Protein AF-A0A7L4QRA9-F1 (afdb_monomer_lite)

Foldseek 3Di:
DDWDAQQFWTKDFDWDDDPFFIATDDMDIDDDDDPPPPCSVVSSVLVNVLNRQFTGWDDDPQKIWTANPPPGTRDIDGHD

Secondary structure (DSSP, 8-state):
-EEEE-SSSEEEEEEEEETTEEEEEEEEE------SSTTHHHHHHHHHHHHHH--EEEEETTEEEEEETTTEEEEEEE--

Structure (mmCIF, N/CA/C/O backbone):
data_AF-A0A7L4QRA9-F1
#
_entry.id   AF-A0A7L4QRA9-F1
#
loop_
_atom_site.group_PDB
_atom_site.id
_atom_site.type_symbol
_atom_site.label_atom_id
_atom_site.label_alt_id
_atom_site.label_comp_id
_atom_site.label_asym_id
_atom_site.label_entity_id
_atom_site.label_seq_id
_atom_site.pdbx_PDB_ins_code
_atom_site.Cartn_x
_atom_site.Cartn_y
_atom_site.Cartn_z
_atom_site.occupancy
_atom_site.B_iso_or_equiv
_atom_site.auth_seq_id
_atom_site.auth_comp_id
_atom_site.auth_asym_id
_atom_site.auth_atom_id
_atom_site.pdbx_PDB_model_num
ATOM 1 N N . ARG A 1 1 ? -5.858 -10.954 5.724 1.00 93.44 1 ARG A N 1
ATOM 2 C CA . ARG A 1 1 ? -4.575 -10.886 4.975 1.00 93.44 1 ARG A CA 1
ATOM 3 C C . ARG A 1 1 ? -4.776 -9.933 3.815 1.00 93.44 1 ARG A C 1
ATOM 5 O O . ARG A 1 1 ? -5.814 -10.030 3.179 1.00 93.44 1 ARG A O 1
ATO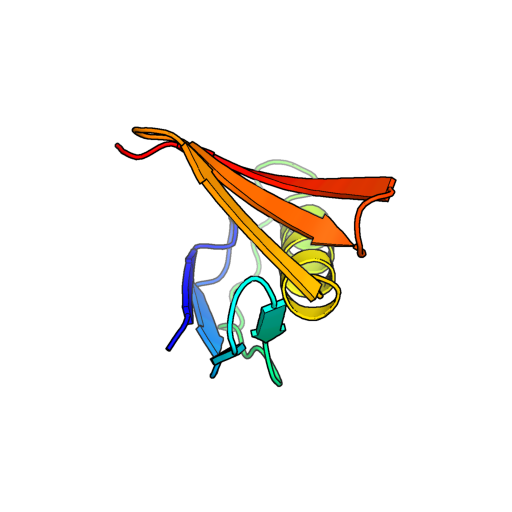M 12 N N . VAL A 1 2 ? -3.825 -9.038 3.566 1.00 96.94 2 VAL A N 1
ATOM 13 C CA . VAL A 1 2 ? -3.798 -8.192 2.367 1.00 96.94 2 VAL A CA 1
ATOM 14 C C . VAL A 1 2 ? -2.812 -8.804 1.375 1.00 96.94 2 VAL A C 1
ATOM 16 O O . VAL A 1 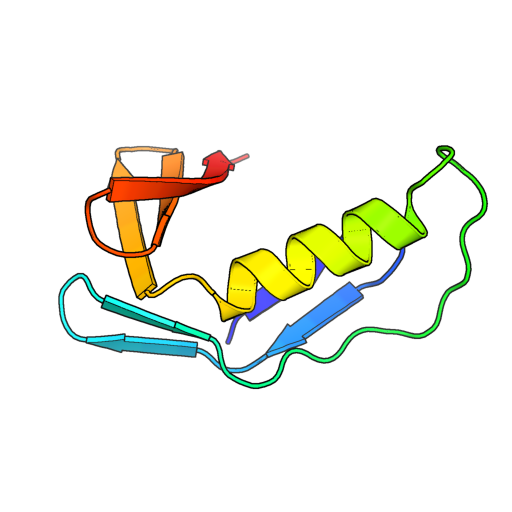2 ? -1.788 -9.355 1.788 1.00 96.94 2 VAL A O 1
ATOM 19 N N . SER A 1 3 ? -3.142 -8.772 0.092 1.00 97.81 3 SER A N 1
ATOM 20 C CA . SER A 1 3 ? -2.253 -9.195 -0.987 1.00 97.81 3 SER A CA 1
ATOM 21 C C . SER A 1 3 ? -2.717 -8.617 -2.311 1.00 97.81 3 SER A C 1
ATOM 23 O O . SER A 1 3 ? -3.917 -8.422 -2.494 1.00 97.81 3 SER A O 1
ATOM 25 N N . GLY A 1 4 ? -1.788 -8.429 -3.237 1.00 97.50 4 GLY A N 1
ATOM 26 C CA . GLY A 1 4 ? -2.077 -7.946 -4.581 1.00 97.50 4 GLY A CA 1
ATOM 27 C C . GLY A 1 4 ? -0.798 -7.774 -5.387 1.00 97.50 4 GLY A C 1
ATOM 28 O O . GLY A 1 4 ? 0.256 -8.280 -5.001 1.00 97.50 4 GLY A O 1
ATOM 29 N N . ASN A 1 5 ? -0.898 -7.037 -6.487 1.00 97.06 5 ASN A N 1
ATOM 30 C CA . ASN A 1 5 ? 0.240 -6.632 -7.297 1.00 97.06 5 ASN A CA 1
ATOM 31 C C . ASN A 1 5 ? 0.457 -5.122 -7.136 1.00 97.06 5 ASN A C 1
ATOM 33 O O . ASN A 1 5 ? -0.493 -4.348 -7.223 1.00 97.06 5 ASN A O 1
ATOM 37 N N . ALA A 1 6 ? 1.695 -4.717 -6.873 1.00 97.12 6 ALA A N 1
ATOM 38 C CA . ALA A 1 6 ? 2.082 -3.329 -6.636 1.00 97.12 6 ALA A CA 1
ATOM 39 C C . ALA A 1 6 ? 2.668 -2.648 -7.892 1.00 97.12 6 ALA A C 1
ATOM 41 O O . ALA A 1 6 ? 3.330 -1.617 -7.797 1.00 97.12 6 ALA A O 1
ATOM 42 N N . GLY A 1 7 ? 2.442 -3.223 -9.077 1.00 95.38 7 GLY A N 1
ATOM 43 C CA . GLY A 1 7 ? 2.947 -2.752 -10.366 1.00 95.38 7 GLY A CA 1
ATOM 44 C C . GLY A 1 7 ? 3.989 -3.697 -10.962 1.00 95.38 7 GLY A C 1
ATOM 45 O O . GLY A 1 7 ? 3.789 -4.206 -12.061 1.00 95.38 7 GLY A O 1
ATOM 46 N N . CYS A 1 8 ? 5.090 -3.949 -10.246 1.00 97.56 8 CYS A N 1
ATOM 47 C CA . CYS A 1 8 ? 6.111 -4.923 -10.654 1.00 97.56 8 CYS A CA 1
ATOM 48 C C . CYS A 1 8 ? 6.030 -6.195 -9.806 1.00 97.56 8 CYS A C 1
ATOM 50 O O . CYS A 1 8 ? 5.942 -7.308 -10.340 1.00 97.56 8 CYS A O 1
ATOM 52 N N . ASN A 1 9 ? 6.023 -6.029 -8.483 1.00 98.56 9 ASN A N 1
ATOM 53 C CA . ASN A 1 9 ? 6.036 -7.131 -7.537 1.00 98.56 9 ASN A CA 1
ATOM 54 C C . ASN A 1 9 ? 4.668 -7.473 -6.970 1.00 98.56 9 ASN A C 1
ATOM 56 O O . ASN A 1 9 ? 3.793 -6.628 -6.782 1.00 98.56 9 ASN A O 1
ATOM 60 N N . ASP A 1 10 ? 4.525 -8.751 -6.645 1.00 98.50 10 ASP A N 1
ATOM 61 C CA . ASP A 1 10 ? 3.408 -9.235 -5.854 1.00 98.50 10 ASP A CA 1
ATOM 62 C C . ASP A 1 10 ? 3.721 -8.981 -4.378 1.00 98.50 10 ASP A C 1
ATOM 64 O O . ASP A 1 10 ? 4.857 -9.171 -3.940 1.00 98.50 10 ASP A O 1
ATOM 68 N N . TYR A 1 11 ? 2.727 -8.546 -3.606 1.00 98.56 11 TYR A N 1
ATOM 69 C CA . TYR A 1 11 ? 2.885 -8.205 -2.195 1.00 98.56 11 TYR A CA 1
ATOM 70 C C . TYR A 1 11 ? 1.895 -8.957 -1.313 1.00 98.56 11 TYR A C 1
ATOM 72 O O . TYR A 1 11 ? 0.829 -9.407 -1.749 1.00 98.56 11 TYR A O 1
ATOM 80 N N . PHE A 1 12 ? 2.243 -9.094 -0.037 1.00 98.50 12 PHE A N 1
ATOM 81 C CA . PHE A 1 12 ? 1.380 -9.706 0.961 1.00 98.50 12 PHE A CA 1
ATOM 82 C C . PHE A 1 12 ? 1.722 -9.247 2.378 1.00 98.50 12 PHE A C 1
ATOM 84 O O . PHE A 1 12 ? 2.866 -8.949 2.708 1.00 98.50 12 PHE A O 1
ATOM 91 N N . GLY A 1 13 ? 0.711 -9.233 3.244 1.00 97.50 13 GLY A N 1
ATOM 92 C CA . GLY A 1 13 ? 0.872 -8.863 4.645 1.00 97.50 13 GLY A CA 1
ATOM 93 C C . GLY A 1 13 ? -0.343 -9.205 5.502 1.00 97.50 13 GLY A C 1
ATOM 94 O O . GLY A 1 13 ? -1.417 -9.595 5.023 1.00 97.50 13 GLY A O 1
ATOM 95 N N . SER A 1 14 ? -0.181 -9.058 6.811 1.00 97.94 14 SER A N 1
ATOM 96 C CA . SER A 1 14 ? -1.291 -9.126 7.761 1.00 97.94 14 SER A CA 1
ATOM 97 C C . SER A 1 14 ? -1.954 -7.761 7.912 1.00 97.94 14 SER A C 1
ATOM 99 O O . SER A 1 14 ? -1.269 -6.743 7.893 1.00 97.94 14 SER A O 1
ATOM 101 N N . TYR A 1 15 ? -3.261 -7.748 8.153 1.00 98.06 15 TYR A N 1
ATOM 102 C CA . TYR A 1 15 ? -3.962 -6.554 8.617 1.00 98.06 15 TYR A CA 1
ATOM 103 C C . TYR A 1 15 ? -4.885 -6.917 9.779 1.00 98.06 15 TYR A C 1
ATOM 105 O O . TYR A 1 15 ? -5.276 -8.081 9.922 1.00 98.06 15 TYR A O 1
ATOM 113 N N . ARG A 1 16 ? -5.245 -5.917 10.579 1.00 98.12 16 ARG A N 1
ATOM 114 C CA . ARG A 1 16 ? -6.317 -5.981 11.577 1.00 98.12 16 ARG A CA 1
ATOM 115 C C . ARG A 1 16 ? -7.307 -4.851 11.328 1.00 98.12 16 ARG A C 1
ATOM 117 O O . ARG A 1 16 ? -6.913 -3.796 10.838 1.00 98.12 16 ARG A O 1
ATOM 124 N N . ILE A 1 17 ? -8.571 -5.098 11.651 1.00 97.25 17 ILE A N 1
ATOM 125 C CA . ILE A 1 17 ? -9.647 -4.107 11.599 1.00 97.25 17 ILE A CA 1
ATOM 126 C C . ILE A 1 17 ? -10.320 -4.075 12.964 1.00 97.25 17 ILE A C 1
ATOM 128 O O . ILE A 1 17 ? -10.674 -5.127 13.496 1.00 97.25 17 ILE A O 1
ATOM 132 N N . GLU A 1 18 ? -10.518 -2.872 13.491 1.00 96.62 18 GLU A N 1
ATOM 133 C CA . GLU A 1 18 ? -11.248 -2.623 14.732 1.00 96.62 18 GLU A CA 1
ATOM 134 C C . GLU A 1 18 ? -12.153 -1.401 14.534 1.00 96.62 18 GLU A C 1
ATOM 136 O O . GLU A 1 18 ? -11.693 -0.263 14.430 1.00 96.62 18 GLU A O 1
ATOM 141 N N . GLY A 1 19 ? -13.463 -1.637 14.412 1.00 94.38 19 GLY A N 1
ATOM 142 C CA . GLY A 1 19 ? -14.409 -0.591 14.020 1.00 94.38 19 GLY A CA 1
ATOM 143 C C . GLY A 1 19 ? -14.077 -0.021 12.635 1.00 94.38 19 GLY A C 1
ATOM 144 O O . GLY A 1 19 ? -13.981 -0.768 11.667 1.00 94.38 19 GLY A O 1
ATOM 145 N N . GLY A 1 20 ? -13.902 1.301 12.548 1.00 93.69 20 GLY A N 1
ATOM 146 C CA . GLY A 1 20 ? -13.490 2.007 11.323 1.00 93.69 20 GLY A CA 1
ATOM 147 C C . GLY A 1 20 ? -11.975 2.186 11.170 1.00 93.69 20 GLY A C 1
ATOM 148 O O . GLY A 1 20 ? -11.537 2.987 10.342 1.00 93.69 20 GLY A O 1
ATOM 149 N N . LEU A 1 21 ? -11.176 1.514 12.004 1.00 96.88 21 LEU A N 1
ATOM 150 C CA . LEU A 1 21 ? -9.717 1.559 11.948 1.00 96.88 21 LEU A CA 1
ATOM 151 C C . LEU A 1 21 ? -9.173 0.333 11.220 1.00 96.88 21 LEU A C 1
ATOM 153 O O . LEU A 1 21 ? -9.709 -0.771 11.342 1.00 96.88 21 LEU A O 1
ATOM 157 N N . ILE A 1 22 ? -8.072 0.532 10.508 1.00 97.56 22 ILE A N 1
ATOM 158 C CA . ILE A 1 22 ? -7.277 -0.530 9.901 1.00 97.56 22 ILE A CA 1
ATOM 159 C C . ILE A 1 22 ? -5.824 -0.354 10.331 1.00 97.56 22 ILE A C 1
ATOM 161 O O . ILE A 1 22 ? -5.330 0.760 10.441 1.00 97.56 22 ILE A O 1
ATOM 165 N N . SER A 1 23 ? -5.140 -1.463 10.587 1.00 97.94 23 SER A N 1
ATOM 166 C CA . SER A 1 23 ? -3.691 -1.481 10.762 1.00 97.94 23 SER A CA 1
ATOM 167 C C . SER A 1 23 ? -3.118 -2.557 9.860 1.00 97.94 23 SER A C 1
ATOM 169 O O . SER A 1 23 ? -3.468 -3.735 9.990 1.00 97.94 23 SER A O 1
ATOM 171 N N . ILE A 1 24 ? -2.259 -2.148 8.930 1.00 98.12 24 ILE A N 1
ATOM 172 C CA . ILE A 1 24 ? -1.519 -3.051 8.054 1.00 98.12 24 ILE A CA 1
ATOM 173 C C . ILE A 1 24 ? -0.126 -3.235 8.654 1.00 98.12 24 ILE A C 1
ATOM 175 O O . ILE A 1 24 ? 0.577 -2.272 8.939 1.00 98.12 24 ILE A O 1
ATOM 179 N N . GLY A 1 25 ? 0.242 -4.491 8.911 1.00 95.81 25 GLY A N 1
ATOM 180 C CA . GLY A 1 25 ? 1.537 -4.836 9.495 1.00 95.81 25 GLY A CA 1
ATOM 181 C C . GLY A 1 25 ? 2.678 -4.737 8.483 1.00 95.81 25 GLY A C 1
ATOM 182 O O . GLY A 1 25 ? 2.574 -4.085 7.446 1.00 95.81 25 GLY A O 1
ATOM 183 N N . SER A 1 26 ? 3.778 -5.438 8.758 1.00 96.50 26 SER A N 1
ATOM 184 C CA . SER A 1 26 ? 4.863 -5.587 7.785 1.00 96.50 26 SER A CA 1
ATOM 185 C C . SER A 1 26 ? 4.332 -6.166 6.472 1.00 96.50 26 SER A C 1
ATOM 187 O O . SER A 1 26 ? 3.683 -7.217 6.465 1.00 96.50 26 SER A O 1
ATOM 189 N N . VAL A 1 27 ? 4.605 -5.463 5.375 1.00 97.81 27 VAL A N 1
ATOM 190 C CA . VAL A 1 27 ? 4.296 -5.915 4.022 1.00 97.81 27 VAL A CA 1
ATOM 191 C C . VAL A 1 27 ? 5.578 -6.449 3.399 1.00 97.81 27 VAL A C 1
ATOM 193 O O . VAL A 1 27 ? 6.605 -5.778 3.419 1.00 97.81 27 VAL A O 1
ATOM 196 N N . ALA A 1 28 ? 5.515 -7.670 2.880 1.00 97.50 28 ALA A N 1
ATOM 197 C CA . ALA A 1 28 ? 6.572 -8.257 2.070 1.00 97.50 28 ALA A CA 1
ATOM 198 C C . ALA A 1 28 ? 6.186 -8.183 0.588 1.00 97.50 28 ALA A C 1
ATOM 200 O O . ALA A 1 28 ? 4.996 -8.209 0.256 1.00 97.50 28 ALA A O 1
ATOM 201 N N . SER A 1 29 ? 7.184 -8.136 -0.289 1.00 98.06 29 SER A N 1
ATOM 202 C CA . SER A 1 29 ? 7.022 -8.190 -1.742 1.00 98.06 29 SER A CA 1
ATOM 203 C C . SER A 1 29 ? 7.987 -9.198 -2.367 1.00 98.06 29 SER A C 1
ATOM 205 O O . SER A 1 29 ? 8.947 -9.641 -1.736 1.00 98.06 29 SER A O 1
ATOM 207 N N . THR A 1 30 ? 7.704 -9.617 -3.600 1.00 97.75 30 THR A N 1
ATOM 208 C CA . THR A 1 30 ? 8.673 -10.349 -4.427 1.00 97.75 30 THR A CA 1
ATOM 209 C C . THR A 1 30 ? 9.832 -9.437 -4.858 1.00 97.75 30 THR A C 1
ATOM 211 O O . THR A 1 30 ? 9.743 -8.221 -4.728 1.00 97.75 30 THR A O 1
ATOM 214 N N . GLU A 1 31 ? 10.909 -10.009 -5.402 1.00 95.00 31 GLU A N 1
ATOM 215 C CA . GLU A 1 31 ? 12.126 -9.273 -5.801 1.00 95.00 31 GLU A CA 1
ATOM 216 C C . GLU A 1 31 ? 12.338 -9.257 -7.330 1.00 95.00 31 GLU A C 1
ATOM 218 O O . GLU A 1 31 ? 13.420 -9.538 -7.846 1.00 95.00 31 GLU A O 1
ATOM 223 N N . LYS A 1 32 ? 11.287 -8.961 -8.098 1.00 97.38 32 LYS A N 1
ATOM 224 C CA . LYS A 1 32 ? 11.395 -8.651 -9.530 1.00 97.38 32 LYS A CA 1
ATOM 225 C C . LYS A 1 32 ? 11.940 -7.234 -9.694 1.00 97.38 32 LYS A C 1
ATOM 227 O O . LYS A 1 32 ? 11.623 -6.335 -8.916 1.00 97.38 32 LYS A O 1
ATOM 232 N N . TYR A 1 33 ? 12.709 -7.035 -10.759 1.00 96.62 33 TYR A N 1
ATOM 233 C CA . TYR A 1 33 ? 13.203 -5.725 -11.158 1.00 96.62 33 TYR A CA 1
ATOM 234 C C . TYR A 1 33 ? 12.626 -5.349 -12.524 1.00 96.62 33 TYR A C 1
ATOM 236 O O . TYR A 1 33 ? 13.002 -5.925 -13.546 1.00 96.62 33 TYR A O 1
ATOM 244 N N . CYS A 1 34 ? 11.690 -4.400 -12.536 1.00 97.38 34 CYS A N 1
ATOM 245 C CA . CYS A 1 34 ? 11.027 -3.932 -13.748 1.00 97.38 34 CYS A CA 1
ATOM 246 C C . CYS A 1 34 ? 11.553 -2.551 -14.148 1.00 97.38 34 CYS A C 1
ATOM 248 O O . CYS A 1 34 ? 11.656 -1.650 -13.320 1.00 97.38 34 CYS A O 1
ATOM 250 N N . LEU A 1 35 ? 11.846 -2.373 -15.437 1.00 96.00 35 LEU A N 1
ATOM 251 C CA . LEU A 1 35 ? 12.285 -1.091 -16.006 1.00 96.00 35 LEU A CA 1
ATOM 252 C C . LEU A 1 35 ? 11.156 -0.322 -16.704 1.00 96.00 35 LEU A C 1
ATOM 254 O O . LEU A 1 35 ? 11.314 0.857 -17.011 1.00 96.00 35 LEU A O 1
ATOM 258 N N . TRP A 1 36 ? 10.032 -0.987 -16.977 1.00 93.88 36 TRP A N 1
ATOM 259 C CA . TRP A 1 36 ? 8.882 -0.394 -17.646 1.00 93.88 36 TRP A CA 1
ATOM 260 C C . TRP A 1 36 ? 7.587 -0.710 -16.880 1.00 93.88 36 TRP A C 1
ATOM 262 O O . TRP A 1 36 ? 7.414 -1.857 -16.460 1.00 93.88 36 TRP A O 1
ATOM 272 N N . PRO A 1 37 ? 6.667 0.259 -16.727 1.00 95.31 37 PRO A N 1
ATOM 273 C CA . PRO A 1 37 ? 6.822 1.668 -17.103 1.00 95.31 37 PRO A CA 1
ATOM 274 C C . PRO A 1 37 ? 7.911 2.374 -16.279 1.00 95.31 37 PRO A C 1
ATOM 276 O O . PRO A 1 37 ? 8.293 1.911 -15.204 1.00 95.31 37 PRO A O 1
ATOM 279 N N . GLU A 1 38 ? 8.427 3.491 -16.791 1.00 97.38 38 GLU A N 1
ATOM 280 C CA . GLU A 1 38 ? 9.406 4.302 -16.060 1.00 97.38 38 GLU A CA 1
ATOM 281 C C . GLU A 1 38 ? 8.854 4.686 -14.675 1.00 97.38 38 GLU A C 1
ATOM 283 O O . GLU A 1 38 ? 7.684 5.058 -14.528 1.00 97.38 38 GLU A O 1
ATOM 288 N N . GLY A 1 39 ? 9.692 4.539 -13.647 1.00 97.25 39 GLY A N 1
ATOM 289 C CA . GLY A 1 39 ? 9.318 4.795 -12.256 1.00 97.25 39 GLY A CA 1
ATOM 290 C C . GLY A 1 39 ? 8.458 3.706 -11.600 1.00 97.25 39 GLY A C 1
ATOM 291 O O . GLY A 1 39 ? 7.983 3.918 -10.488 1.00 97.25 39 GLY A O 1
ATOM 292 N N . VAL A 1 40 ? 8.247 2.538 -12.227 1.00 97.81 40 VAL A N 1
ATOM 293 C CA . VAL A 1 40 ? 7.425 1.457 -11.637 1.00 97.81 40 VAL A CA 1
ATOM 294 C C . VAL A 1 40 ? 7.925 1.010 -10.261 1.00 97.81 40 VAL A C 1
ATOM 296 O O . VAL A 1 40 ? 7.119 0.857 -9.349 1.00 97.81 40 VAL A O 1
ATOM 299 N N . MET A 1 41 ? 9.243 0.884 -10.080 1.00 97.94 41 MET A N 1
ATOM 300 C CA . MET A 1 41 ? 9.831 0.476 -8.797 1.00 97.94 41 MET A CA 1
ATOM 301 C C . MET A 1 41 ? 9.622 1.530 -7.698 1.00 97.94 41 MET A C 1
ATOM 303 O O . MET A 1 41 ? 9.395 1.184 -6.542 1.00 97.94 41 MET A O 1
ATOM 307 N N . GLU A 1 42 ? 9.664 2.819 -8.046 1.00 97.81 42 GLU A N 1
ATOM 308 C CA . GLU A 1 42 ? 9.399 3.909 -7.098 1.00 97.81 42 GLU A CA 1
ATOM 309 C C . GLU A 1 42 ? 7.922 3.927 -6.688 1.00 97.81 42 GLU A C 1
ATOM 311 O O . GLU A 1 42 ? 7.604 3.995 -5.501 1.00 97.81 42 GLU A O 1
ATOM 316 N N . ARG A 1 43 ? 7.013 3.799 -7.664 1.00 97.31 43 ARG A N 1
ATOM 317 C CA . ARG A 1 43 ? 5.564 3.742 -7.418 1.00 97.31 43 ARG A CA 1
ATOM 318 C C . ARG A 1 43 ? 5.181 2.555 -6.546 1.00 97.31 43 ARG A C 1
ATOM 320 O O . ARG A 1 43 ? 4.347 2.718 -5.661 1.00 97.31 43 ARG A O 1
ATOM 327 N N . GLU A 1 44 ? 5.801 1.399 -6.773 1.00 98.19 44 GLU A N 1
ATOM 328 C CA . GLU A 1 44 ? 5.654 0.230 -5.910 1.00 98.19 44 GLU A CA 1
ATOM 329 C C . GLU A 1 44 ? 6.024 0.573 -4.461 1.00 98.19 44 GLU A C 1
ATOM 331 O O . GLU A 1 44 ? 5.212 0.370 -3.561 1.00 98.19 44 GLU A O 1
ATOM 336 N N . GLY A 1 45 ? 7.206 1.155 -4.231 1.00 97.50 45 GLY A N 1
ATOM 337 C CA . GLY A 1 45 ? 7.649 1.539 -2.888 1.00 97.50 45 GLY A CA 1
ATOM 338 C C . GLY A 1 45 ? 6.697 2.522 -2.200 1.00 97.50 45 GLY A C 1
ATOM 339 O O . GLY A 1 45 ? 6.324 2.315 -1.044 1.00 97.50 45 GLY A O 1
ATOM 340 N N . VAL A 1 46 ? 6.243 3.551 -2.924 1.00 97.69 46 VAL A N 1
ATOM 341 C CA . VAL A 1 46 ? 5.258 4.521 -2.417 1.00 97.69 46 VAL A CA 1
ATOM 342 C C . VAL A 1 46 ? 3.946 3.827 -2.058 1.00 97.69 46 VAL A C 1
ATOM 344 O O . VAL A 1 46 ? 3.425 4.027 -0.965 1.00 97.69 46 VAL A O 1
ATOM 347 N N . TYR A 1 47 ? 3.422 2.981 -2.943 1.00 98.06 47 TYR A N 1
ATOM 348 C CA . TYR A 1 47 ? 2.177 2.255 -2.713 1.00 98.06 47 TYR A CA 1
ATOM 349 C C . TYR A 1 47 ? 2.239 1.366 -1.462 1.00 98.06 47 TYR A C 1
ATOM 351 O O . TYR A 1 47 ? 1.335 1.412 -0.624 1.00 98.06 47 TYR A O 1
ATOM 359 N N . LEU A 1 48 ? 3.317 0.591 -1.303 1.00 98.12 48 LEU A N 1
ATOM 360 C CA . LEU A 1 48 ? 3.502 -0.278 -0.139 1.00 98.12 48 LEU A CA 1
ATOM 361 C C . LEU A 1 48 ? 3.644 0.531 1.158 1.00 98.12 48 LEU A C 1
ATOM 363 O O . LEU A 1 48 ? 3.071 0.141 2.175 1.00 98.12 48 LEU A O 1
ATOM 367 N N . GLY A 1 49 ? 4.332 1.677 1.116 1.00 97.38 49 GLY A N 1
ATOM 368 C CA . GLY A 1 49 ? 4.412 2.605 2.247 1.00 97.38 49 GLY A CA 1
ATOM 369 C C . GLY A 1 49 ? 3.042 3.159 2.646 1.00 97.38 49 GLY A C 1
A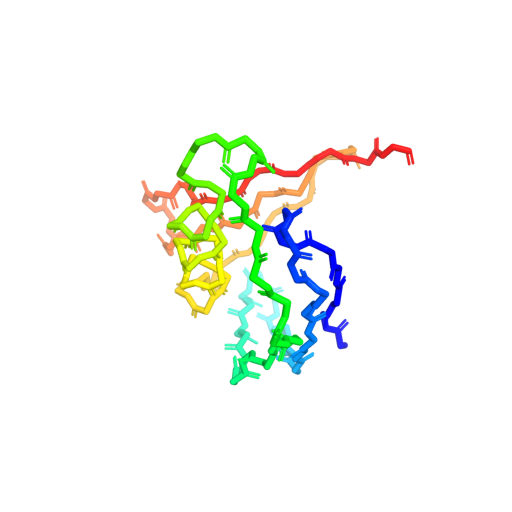TOM 370 O O . GLY A 1 49 ? 2.655 3.072 3.809 1.00 97.38 49 GLY A O 1
ATOM 371 N N . LEU A 1 50 ? 2.252 3.627 1.675 1.00 97.44 50 LEU A N 1
ATOM 372 C CA . LEU A 1 50 ? 0.903 4.155 1.916 1.00 97.44 50 LEU A CA 1
ATOM 373 C C . LEU A 1 50 ? -0.054 3.104 2.500 1.00 97.44 50 LEU A C 1
ATOM 375 O O . LEU A 1 50 ? -0.902 3.437 3.332 1.00 97.44 50 LEU A O 1
ATOM 379 N N . LEU A 1 51 ? 0.081 1.829 2.111 1.00 97.81 51 LEU A N 1
ATOM 380 C CA . LEU A 1 51 ? -0.669 0.742 2.747 1.00 97.81 51 LEU A CA 1
ATOM 381 C C . LEU A 1 51 ? -0.359 0.666 4.248 1.00 97.81 51 LEU A C 1
ATOM 383 O O . LEU A 1 51 ? -1.276 0.562 5.058 1.00 97.81 51 LEU A O 1
ATOM 387 N N . GLN A 1 52 ? 0.915 0.739 4.630 1.00 97.00 52 GLN A N 1
ATOM 388 C CA . GLN A 1 52 ? 1.329 0.657 6.035 1.00 97.00 52 GLN A CA 1
ATOM 389 C C . GLN A 1 52 ? 0.983 1.915 6.841 1.00 97.00 52 GLN A C 1
ATOM 391 O O . GLN A 1 52 ? 0.702 1.812 8.032 1.00 97.00 52 GLN A O 1
ATOM 396 N N . GLU A 1 53 ? 0.960 3.084 6.202 1.00 96.62 53 GLU A N 1
ATOM 397 C CA . GLU A 1 53 ? 0.533 4.343 6.823 1.00 96.62 53 GLU A CA 1
ATOM 398 C C . GLU A 1 53 ? -0.985 4.427 7.042 1.00 96.62 53 GLU A C 1
ATOM 400 O O . GLU A 1 53 ? -1.450 5.247 7.829 1.00 96.62 53 GLU A O 1
ATOM 405 N N . SER A 1 54 ? -1.779 3.597 6.365 1.00 97.38 54 SER A N 1
ATOM 406 C CA . SER A 1 54 ? -3.240 3.645 6.451 1.00 97.38 54 SER A CA 1
ATOM 407 C C . SER A 1 54 ? -3.739 3.309 7.859 1.00 97.38 54 SER A C 1
ATOM 409 O O . SER A 1 54 ? -3.448 2.238 8.390 1.00 97.38 54 SER A O 1
ATOM 411 N N . THR A 1 55 ? -4.546 4.201 8.442 1.00 97.56 55 THR A N 1
ATOM 412 C CA . THR A 1 55 ? -5.115 4.031 9.793 1.00 97.56 55 THR A CA 1
ATOM 413 C C . THR A 1 55 ? -6.633 3.884 9.795 1.00 97.56 55 THR A C 1
ATOM 415 O O . THR A 1 55 ? -7.210 3.353 10.747 1.00 97.56 55 THR A O 1
ATOM 418 N N . ARG A 1 56 ? -7.302 4.316 8.721 1.00 97.50 56 ARG A N 1
ATOM 419 C CA . ARG A 1 56 ? -8.749 4.180 8.521 1.00 97.50 56 ARG A CA 1
ATOM 420 C C . ARG A 1 56 ? -9.073 3.579 7.167 1.00 97.50 56 ARG A C 1
ATOM 422 O O . ARG A 1 56 ? -8.310 3.726 6.214 1.00 97.50 56 ARG A O 1
ATOM 429 N N . PHE A 1 57 ? -10.242 2.953 7.090 1.00 96.81 57 PHE A N 1
ATOM 430 C CA . PHE A 1 57 ? -10.829 2.508 5.836 1.00 96.81 57 PHE A CA 1
ATOM 431 C C . PHE A 1 57 ? -12.297 2.933 5.758 1.00 96.81 57 PHE A C 1
ATOM 433 O O . PHE A 1 57 ? -12.997 2.999 6.770 1.00 96.81 57 PHE A O 1
ATOM 440 N N . ASN A 1 58 ? -12.767 3.200 4.548 1.00 95.94 58 ASN A N 1
ATOM 441 C CA . ASN A 1 58 ? -14.173 3.405 4.243 1.00 95.94 58 ASN A CA 1
ATOM 442 C C . ASN A 1 58 ? -14.510 2.637 2.967 1.00 95.94 58 ASN A C 1
ATOM 444 O O . ASN A 1 58 ? -13.731 2.655 2.016 1.00 95.94 58 ASN A O 1
ATOM 448 N N . VAL A 1 59 ? -15.649 1.952 2.968 1.00 95.88 59 VAL A N 1
ATOM 449 C CA . VAL A 1 59 ? -16.169 1.273 1.783 1.00 95.88 59 VAL A CA 1
ATOM 450 C C . VAL A 1 59 ? -17.510 1.903 1.444 1.00 95.88 59 VAL A C 1
ATOM 452 O O . VAL A 1 59 ? -18.443 1.807 2.242 1.00 95.88 59 VAL A O 1
ATOM 455 N N . ASP A 1 60 ? -17.602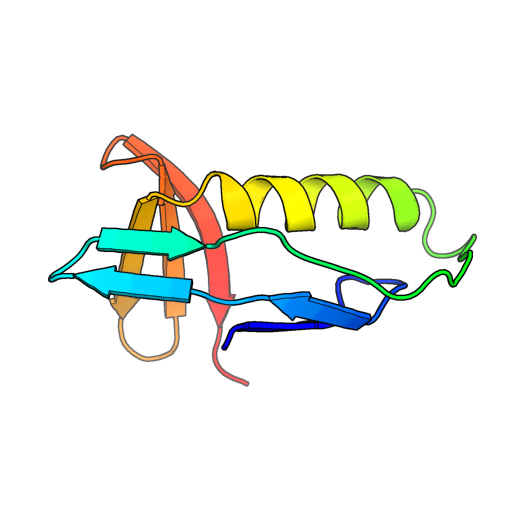 2.512 0.265 1.00 95.88 60 ASP A N 1
ATOM 456 C CA . ASP A 1 60 ? -18.849 3.024 -0.299 1.00 95.88 60 ASP A CA 1
ATOM 457 C C . ASP A 1 60 ? -19.093 2.380 -1.666 1.00 95.88 60 ASP A C 1
ATOM 459 O O . ASP A 1 60 ? -18.366 2.612 -2.631 1.00 95.88 60 ASP A O 1
ATOM 463 N N . ARG A 1 61 ? -20.133 1.542 -1.740 1.00 95.25 61 ARG A N 1
ATOM 464 C CA . ARG A 1 61 ? -20.488 0.716 -2.907 1.00 95.25 61 ARG A CA 1
ATOM 465 C C . ARG A 1 61 ? -19.305 -0.105 -3.430 1.00 95.25 61 ARG A C 1
ATOM 467 O O . ARG A 1 61 ? -19.010 -1.169 -2.892 1.00 95.25 61 ARG A O 1
ATOM 474 N N . ASP A 1 62 ? -18.673 0.393 -4.485 1.00 96.75 62 ASP A N 1
ATOM 475 C CA . ASP A 1 62 ? -17.598 -0.251 -5.224 1.00 96.75 62 ASP A CA 1
ATOM 476 C C . ASP A 1 62 ? -16.262 0.457 -4.990 1.00 96.75 62 ASP A C 1
ATOM 478 O O . ASP A 1 62 ? -15.291 0.128 -5.655 1.00 96.75 62 ASP A O 1
ATOM 482 N N . GLU A 1 63 ? -16.187 1.421 -4.071 1.00 97.12 63 GLU A N 1
ATOM 483 C CA . GLU A 1 63 ? -14.970 2.159 -3.755 1.00 97.12 63 GLU A CA 1
ATOM 484 C C . GLU A 1 63 ? -14.486 1.841 -2.336 1.00 97.12 63 GLU A C 1
ATOM 486 O O . GLU A 1 63 ? -15.247 1.904 -1.370 1.00 97.12 63 GLU A O 1
ATOM 491 N N . LEU A 1 64 ? -13.203 1.503 -2.210 1.00 97.00 64 LEU A N 1
ATOM 492 C CA . LEU A 1 64 ? -12.489 1.405 -0.940 1.00 97.00 64 LEU A CA 1
ATOM 493 C C . LEU A 1 64 ? -11.526 2.584 -0.841 1.00 97.00 64 LEU A C 1
ATOM 495 O O . LEU A 1 64 ? -10.610 2.709 -1.650 1.00 97.00 64 LEU A O 1
ATOM 499 N N . THR A 1 65 ? -11.685 3.397 0.194 1.00 97.38 65 THR A N 1
ATOM 500 C CA . THR A 1 65 ? -10.743 4.459 0.550 1.00 97.38 65 THR A CA 1
ATOM 501 C C . THR A 1 65 ? -9.958 4.064 1.793 1.00 97.38 65 THR A C 1
ATOM 503 O O . THR A 1 65 ? -10.549 3.680 2.802 1.00 97.38 65 THR A O 1
ATOM 506 N N . LEU A 1 66 ? -8.633 4.194 1.739 1.00 97.62 66 LEU A N 1
ATOM 507 C CA . LEU A 1 66 ? -7.743 4.134 2.894 1.00 97.62 66 LEU A CA 1
ATOM 508 C C . LEU A 1 66 ? -7.196 5.528 3.194 1.00 97.62 66 LEU A C 1
ATOM 510 O O . LEU A 1 66 ? -6.765 6.237 2.281 1.00 97.62 66 LEU A O 1
ATOM 514 N N . SER A 1 67 ? -7.184 5.904 4.469 1.00 97.62 67 SER A N 1
ATOM 515 C CA . SER A 1 67 ? -6.835 7.258 4.907 1.00 97.62 67 SER A CA 1
ATOM 516 C C . SER A 1 67 ? -5.868 7.257 6.085 1.00 97.62 67 SER A C 1
ATOM 518 O O . SER A 1 67 ? -5.812 6.302 6.867 1.00 97.62 67 SER A O 1
ATOM 520 N N . TYR A 1 68 ? -5.150 8.371 6.235 1.00 95.06 68 TYR A N 1
ATOM 521 C CA . TYR A 1 68 ? -4.431 8.715 7.455 1.00 95.06 68 TYR A CA 1
ATOM 522 C C . TYR A 1 68 ? -5.340 9.578 8.330 1.00 95.06 68 TYR A C 1
ATOM 524 O O . TYR A 1 68 ? -5.541 10.766 8.063 1.00 95.06 68 TYR A O 1
ATOM 532 N N . TYR A 1 69 ? -5.927 8.953 9.350 1.00 89.75 69 TYR A N 1
ATOM 533 C CA . TYR A 1 69 ? -6.986 9.529 10.177 1.00 89.75 69 TYR A CA 1
ATOM 534 C C . TYR A 1 69 ? -8.134 10.060 9.301 1.00 89.75 69 TYR A C 1
ATOM 536 O O . TYR A 1 69 ? -8.457 9.460 8.275 1.00 89.75 69 TYR A O 1
ATOM 544 N N . ASP A 1 70 ? -8.776 11.148 9.720 1.00 81.06 70 ASP A N 1
ATOM 545 C CA . ASP A 1 70 ? -9.913 11.756 9.022 1.00 81.06 70 ASP A CA 1
ATOM 546 C C . ASP A 1 70 ? -9.487 12.882 8.057 1.00 81.06 70 ASP A C 1
ATOM 548 O O . ASP A 1 70 ? -10.335 13.549 7.471 1.00 81.06 70 ASP A O 1
ATOM 552 N N . GLU A 1 71 ? -8.179 13.107 7.879 1.00 73.12 71 GLU A N 1
ATOM 553 C CA . GLU A 1 71 ? -7.661 14.322 7.232 1.00 73.12 71 GLU A CA 1
ATOM 554 C C . GLU A 1 71 ? -7.177 14.105 5.791 1.00 73.12 71 GLU A C 1
ATOM 556 O O . GLU A 1 71 ? -7.259 15.025 4.976 1.00 73.12 71 GLU A O 1
ATOM 561 N N . LYS A 1 72 ? -6.676 12.906 5.446 1.00 87.69 72 LYS A N 1
ATOM 562 C CA . LYS A 1 72 ? -6.049 12.657 4.137 1.00 87.69 72 LYS A CA 1
ATOM 563 C C . LYS A 1 72 ? -6.363 11.270 3.582 1.00 87.69 72 LYS A C 1
ATOM 565 O O . LYS A 1 72 ? -5.971 10.263 4.170 1.00 87.69 72 LYS A O 1
ATOM 570 N N . GLN A 1 73 ? -6.986 11.228 2.403 1.00 92.19 73 GLN A N 1
ATOM 571 C CA . GLN A 1 73 ? -7.077 10.011 1.591 1.00 92.19 73 GLN A CA 1
ATOM 572 C C . GLN A 1 73 ? -5.679 9.636 1.082 1.00 92.19 73 GLN A C 1
ATOM 574 O O . GLN A 1 73 ? -4.987 10.469 0.491 1.00 92.19 73 GLN A O 1
ATOM 579 N N . LEU A 1 74 ? -5.255 8.399 1.335 1.00 95.50 74 LEU A N 1
ATOM 580 C CA . LEU A 1 74 ? -3.969 7.864 0.886 1.00 95.50 74 LEU A CA 1
ATOM 581 C C . LEU A 1 74 ? -4.130 7.030 -0.381 1.00 95.50 74 LEU A C 1
ATOM 583 O O . LEU A 1 74 ? -3.396 7.220 -1.347 1.00 95.50 74 LEU A O 1
ATOM 587 N N . LEU A 1 75 ? -5.085 6.099 -0.368 1.00 97.12 75 LEU A N 1
ATOM 588 C CA . LEU A 1 75 ? -5.307 5.141 -1.445 1.00 97.12 75 LEU A CA 1
ATOM 589 C C . LEU A 1 75 ? -6.805 5.009 -1.707 1.00 97.12 75 LEU A C 1
ATOM 59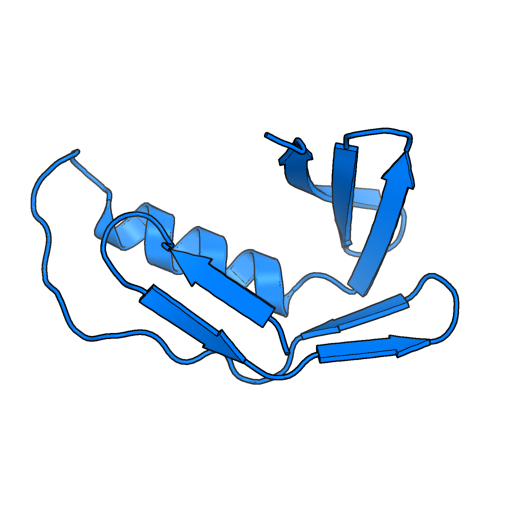1 O O . LEU A 1 75 ? -7.590 4.894 -0.769 1.00 97.12 75 LEU A O 1
ATOM 595 N N . VAL A 1 76 ? -7.186 4.993 -2.981 1.00 96.94 76 VAL A N 1
ATOM 596 C CA . VAL A 1 76 ? -8.568 4.786 -3.421 1.00 96.94 76 VAL A CA 1
ATOM 597 C C . VAL A 1 76 ? -8.576 3.652 -4.436 1.00 96.94 76 VAL A C 1
ATOM 599 O O . VAL A 1 76 ? -7.837 3.683 -5.420 1.00 96.94 76 VAL A O 1
ATOM 602 N N . PHE A 1 77 ? -9.401 2.644 -4.186 1.00 96.94 77 PHE A N 1
ATOM 603 C CA . PHE A 1 77 ? -9.538 1.450 -5.011 1.00 96.94 77 PHE A CA 1
ATOM 604 C C . PHE A 1 77 ? -10.972 1.326 -5.490 1.00 96.94 77 PHE A C 1
ATOM 606 O O . PHE A 1 77 ? -11.893 1.646 -4.743 1.00 96.94 77 PHE A O 1
ATOM 613 N N . ARG A 1 78 ? -11.167 0.787 -6.694 1.00 97.19 78 ARG A N 1
ATOM 614 C CA . ARG A 1 78 ? -12.491 0.393 -7.178 1.00 97.19 78 ARG A CA 1
ATOM 615 C C . ARG A 1 78 ? -12.589 -1.119 -7.303 1.00 97.19 78 ARG A C 1
ATOM 617 O O . ARG A 1 78 ? -11.594 -1.778 -7.594 1.00 97.19 78 ARG A O 1
ATOM 624 N N . ARG A 1 79 ? -13.786 -1.654 -7.087 1.00 94.00 79 ARG A N 1
ATOM 625 C CA . ARG A 1 79 ? -14.119 -3.041 -7.388 1.00 94.00 79 ARG A CA 1
ATOM 626 C C . ARG A 1 79 ? -14.211 -3.194 -8.903 1.00 94.00 79 ARG A C 1
ATOM 628 O O . ARG A 1 79 ? -14.987 -2.484 -9.540 1.00 94.00 79 ARG A O 1
ATOM 635 N N . GLU A 1 80 ? -13.424 -4.118 -9.438 1.00 82.62 80 GLU A N 1
ATOM 636 C CA . GLU A 1 80 ? -13.510 -4.595 -10.823 1.00 82.62 80 GLU A CA 1
ATOM 637 C C . GLU A 1 80 ? -14.292 -5.910 -10.902 1.00 82.62 80 GLU A C 1
ATOM 639 O O . GLU A 1 80 ? -14.257 -6.685 -9.913 1.00 82.62 80 GLU A O 1
#

Sequence (80 aa):
RVSGNAGCNDY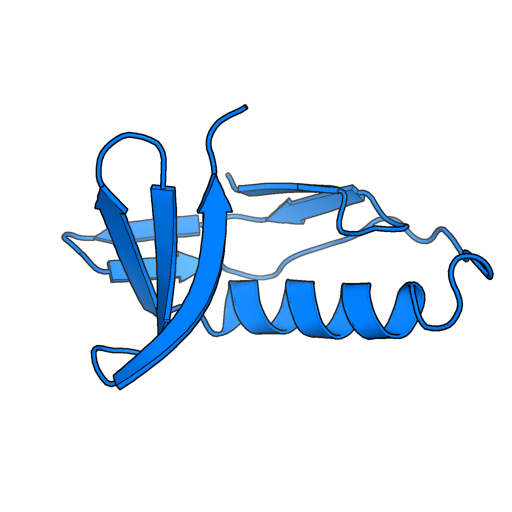FGSYRIEGGLISIGSVASTEKYCLWPEGVMEREGVYLGLLQESTRFNVDRDELTLSYYDEKQLLVFRRE

pLDDT: mean 96.03, std 3.91, range [73.12, 98.56]

Radius of gyration: 13.08 Å; chains: 1; bounding box: 34×25×32 Å